Protein AF-A0A321LGH0-F1 (afdb_monomer)

Foldseek 3Di:
DDPVVVVVVVVVVVVVVCVVVVVCCLLVVLQVVQVVVCVVVVDDSPSNVVSNVVSVVVVVVVVVVVCVVVPPPD

Structure (mmCIF, N/CA/C/O backbone):
data_AF-A0A321LGH0-F1
#
_entry.id   AF-A0A321LGH0-F1
#
loop_
_atom_site.group_PDB
_atom_site.id
_atom_site.type_symbol
_atom_site.label_atom_id
_atom_site.label_alt_id
_atom_site.label_comp_id
_atom_site.label_asym_id
_atom_site.label_entity_id
_atom_site.label_seq_id
_atom_site.pdbx_PDB_ins_code
_atom_site.Cartn_x
_atom_site.Cartn_y
_atom_site.Cartn_z
_atom_site.occupancy
_atom_site.B_iso_or_equiv
_atom_site.auth_seq_id
_atom_site.auth_comp_id
_atom_site.auth_asym_id
_atom_site.auth_atom_id
_atom_site.pdbx_PDB_model_num
ATOM 1 N N . MET A 1 1 ? 27.628 11.951 -25.984 1.00 55.78 1 MET A N 1
ATOM 2 C CA . MET A 1 1 ? 26.643 11.649 -24.930 1.00 55.78 1 MET A CA 1
ATOM 3 C C . MET A 1 1 ? 25.275 1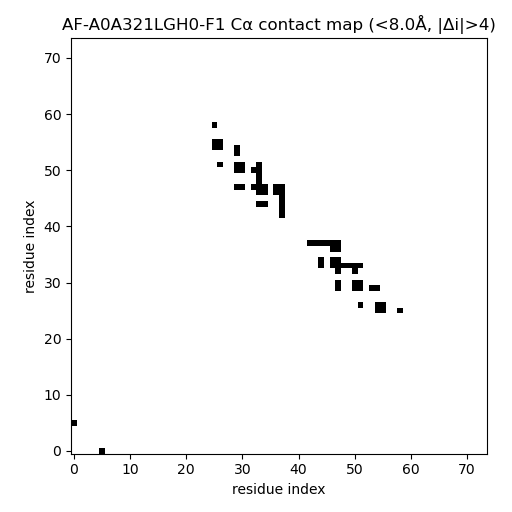1.892 -25.531 1.00 55.78 1 MET A C 1
ATOM 5 O O . MET A 1 1 ? 24.890 13.040 -25.725 1.00 55.78 1 MET A O 1
ATOM 9 N N . GLY A 1 2 ? 24.660 10.832 -26.052 1.00 65.06 2 GLY A N 1
ATOM 10 C CA . GLY A 1 2 ? 23.436 10.934 -26.852 1.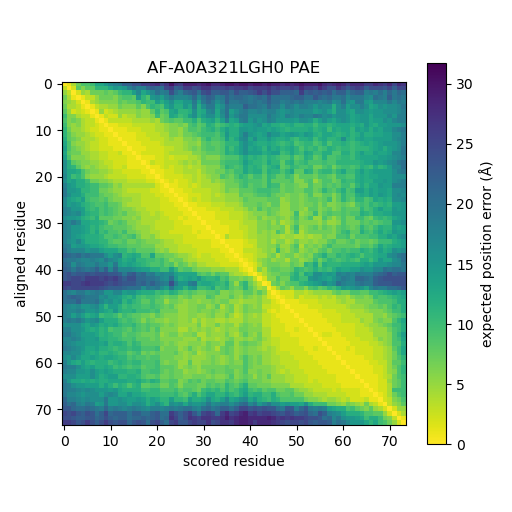00 65.06 2 GLY A CA 1
ATOM 11 C C . GLY A 1 2 ? 22.204 10.958 -25.952 1.00 65.06 2 GLY A C 1
ATOM 12 O O . GLY A 1 2 ? 22.161 10.205 -24.989 1.00 65.06 2 GLY A O 1
ATOM 13 N N . LYS A 1 3 ? 21.189 11.772 -26.282 1.00 66.56 3 LYS A N 1
ATOM 14 C CA . LYS A 1 3 ? 19.903 11.878 -25.552 1.00 66.56 3 LYS A CA 1
ATOM 15 C C . LYS A 1 3 ? 19.330 10.526 -25.077 1.00 66.56 3 LYS A C 1
ATOM 17 O O . LYS A 1 3 ? 18.803 10.438 -23.978 1.00 66.56 3 LYS A O 1
ATOM 22 N N . ALA A 1 4 ? 19.493 9.470 -25.878 1.00 67.00 4 ALA A N 1
ATOM 23 C CA . ALA A 1 4 ? 19.021 8.122 -25.560 1.00 67.00 4 ALA A CA 1
ATOM 24 C C . ALA A 1 4 ? 19.678 7.488 -24.311 1.00 67.00 4 ALA A C 1
ATOM 26 O O . ALA A 1 4 ? 19.040 6.679 -23.637 1.00 67.00 4 ALA A O 1
ATOM 27 N N . GLU A 1 5 ? 20.929 7.834 -23.989 1.00 68.56 5 GLU A N 1
ATOM 28 C CA . GLU A 1 5 ? 21.634 7.339 -22.796 1.00 68.56 5 GLU A CA 1
ATOM 29 C C . GLU A 1 5 ? 21.129 8.031 -21.519 1.00 68.56 5 GLU A C 1
ATOM 31 O O . GLU A 1 5 ? 20.897 7.361 -20.509 1.00 68.56 5 GLU A O 1
ATOM 36 N N . ASP A 1 6 ? 20.881 9.344 -21.586 1.00 75.75 6 ASP A N 1
ATOM 37 C CA . ASP A 1 6 ? 20.311 10.126 -20.479 1.00 75.75 6 ASP A CA 1
ATOM 38 C C . ASP A 1 6 ? 18.875 9.691 -20.167 1.00 75.75 6 ASP A C 1
ATOM 40 O O . ASP A 1 6 ? 18.540 9.463 -19.003 1.00 75.75 6 ASP A O 1
ATOM 44 N N . ASP A 1 7 ? 18.046 9.471 -21.192 1.00 78.19 7 ASP A N 1
ATOM 45 C CA . ASP A 1 7 ? 16.671 8.988 -21.020 1.00 78.19 7 ASP A CA 1
ATOM 46 C C . ASP A 1 7 ? 16.640 7.593 -20.372 1.00 78.19 7 ASP A C 1
ATOM 48 O O . ASP A 1 7 ? 15.812 7.308 -19.500 1.00 78.19 7 ASP A O 1
ATOM 52 N N . ALA A 1 8 ? 17.563 6.706 -20.759 1.00 76.69 8 ALA A N 1
ATOM 53 C CA . ALA A 1 8 ? 17.691 5.384 -20.154 1.00 76.69 8 ALA A CA 1
ATOM 54 C C . ALA A 1 8 ? 18.151 5.462 -18.686 1.00 76.69 8 ALA A C 1
ATOM 56 O O . ALA A 1 8 ? 17.656 4.701 -17.848 1.00 76.69 8 ALA A O 1
ATOM 57 N N . SER A 1 9 ? 19.063 6.382 -18.362 1.00 83.12 9 SER A N 1
ATOM 58 C CA . SER A 1 9 ? 19.535 6.624 -16.993 1.00 83.12 9 SER A CA 1
ATOM 59 C C . SER A 1 9 ? 18.430 7.212 -16.107 1.00 83.12 9 SER A C 1
ATOM 61 O O . SER A 1 9 ? 18.175 6.714 -15.007 1.00 83.12 9 SER A O 1
ATOM 63 N N . TRP A 1 10 ? 17.680 8.188 -16.624 1.00 81.94 10 TRP A N 1
ATOM 64 C CA . TRP A 1 10 ? 16.547 8.806 -15.935 1.00 81.94 10 TRP A CA 1
ATOM 65 C C . TRP A 1 10 ? 15.421 7.806 -15.651 1.00 81.94 10 TRP A C 1
ATOM 67 O O . TRP A 1 10 ? 14.895 7.750 -14.538 1.00 81.94 10 TRP A O 1
ATOM 77 N N . ARG A 1 11 ? 15.092 6.936 -16.615 1.00 82.75 11 ARG A N 1
ATOM 78 C CA . ARG A 1 11 ? 14.101 5.864 -16.411 1.00 82.75 11 ARG A CA 1
ATOM 79 C C . ARG A 1 11 ? 14.542 4.865 -15.341 1.00 82.75 11 ARG A C 1
ATOM 81 O O . ARG A 1 11 ? 13.708 4.430 -14.550 1.00 82.75 11 ARG A O 1
ATOM 88 N N . LYS A 1 12 ? 15.834 4.526 -15.277 1.00 82.50 12 LYS A N 1
ATOM 89 C CA . LYS A 1 12 ? 16.387 3.670 -14.212 1.00 82.50 12 LYS A CA 1
ATOM 90 C C . LYS A 1 1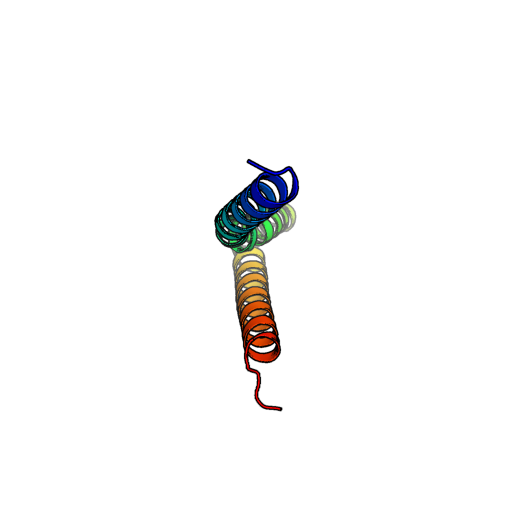2 ? 16.315 4.348 -12.842 1.00 82.50 12 LYS A C 1
ATOM 92 O O . LYS A 1 12 ? 15.937 3.688 -11.877 1.00 82.50 12 LYS A O 1
ATOM 97 N N . ALA A 1 13 ? 16.615 5.644 -12.764 1.00 83.50 13 ALA A N 1
ATOM 98 C CA . ALA A 1 13 ? 16.508 6.422 -11.530 1.00 83.50 13 ALA A CA 1
ATOM 99 C C . ALA A 1 13 ? 15.054 6.533 -11.037 1.00 83.50 13 ALA A C 1
ATOM 101 O O . ALA A 1 13 ? 14.778 6.351 -9.855 1.00 83.50 13 ALA A O 1
ATOM 102 N N . LEU A 1 14 ? 14.095 6.753 -11.939 1.00 84.62 14 LEU A N 1
ATOM 103 C CA . LEU A 1 14 ? 12.675 6.751 -11.581 1.00 84.62 14 LEU A CA 1
ATOM 104 C C . LEU A 1 14 ? 12.192 5.370 -11.128 1.00 84.62 14 LEU A C 1
ATOM 106 O O . LEU A 1 14 ? 11.414 5.278 -10.181 1.00 84.62 14 LEU A O 1
ATOM 110 N N . ALA A 1 15 ? 12.663 4.295 -11.764 1.00 80.00 15 ALA A N 1
ATOM 111 C CA . ALA A 1 15 ? 12.322 2.935 -11.359 1.00 80.00 15 ALA A CA 1
ATOM 112 C C . ALA A 1 15 ? 12.869 2.592 -9.963 1.00 80.00 15 ALA A C 1
ATOM 114 O O . ALA A 1 15 ? 12.151 1.990 -9.166 1.00 80.00 15 ALA A O 1
ATOM 115 N N . SER A 1 16 ? 14.101 2.997 -9.638 1.00 78.44 16 SER A N 1
ATOM 116 C CA . SER A 1 16 ? 14.692 2.756 -8.315 1.00 78.44 16 SER A CA 1
ATOM 117 C C . SER A 1 16 ? 14.016 3.577 -7.220 1.00 78.44 16 SER A C 1
ATOM 119 O O . SER A 1 16 ? 13.724 3.035 -6.155 1.00 78.44 16 SER A O 1
ATOM 121 N N . VAL A 1 17 ? 13.690 4.843 -7.490 1.00 83.75 17 VAL A N 1
ATOM 122 C CA . VAL A 1 17 ? 12.908 5.685 -6.573 1.00 83.75 17 VAL A CA 1
ATOM 123 C C . VAL A 1 17 ? 11.501 5.115 -6.387 1.00 83.75 17 VAL A C 1
ATOM 125 O O . VAL A 1 17 ? 11.031 5.013 -5.257 1.00 83.75 17 VAL A O 1
ATOM 128 N N . GLY A 1 18 ? 10.849 4.673 -7.465 1.00 80.44 18 GLY A N 1
ATOM 129 C CA . GLY A 1 18 ? 9.540 4.022 -7.407 1.00 80.44 18 GLY A CA 1
ATOM 130 C C . GLY A 1 18 ? 9.553 2.757 -6.548 1.00 80.44 18 GLY A C 1
ATOM 131 O O . GLY A 1 18 ? 8.686 2.592 -5.697 1.00 80.44 18 GLY A O 1
ATOM 132 N N . LEU A 1 19 ? 10.573 1.907 -6.696 1.00 77.38 19 LEU A N 1
ATOM 133 C CA . LEU A 1 19 ? 10.777 0.717 -5.860 1.00 77.38 19 LEU A CA 1
ATOM 134 C C . LEU A 1 19 ? 11.053 1.067 -4.393 1.00 77.38 19 LEU A C 1
ATOM 136 O O . LEU A 1 19 ? 10.468 0.459 -3.496 1.00 77.38 19 LEU A O 1
ATOM 140 N N . ALA A 1 20 ? 11.904 2.064 -4.145 1.00 79.88 20 ALA A N 1
ATOM 141 C CA . ALA A 1 20 ? 12.218 2.530 -2.797 1.00 79.88 20 ALA A CA 1
ATOM 142 C C . ALA A 1 20 ? 10.985 3.107 -2.081 1.00 79.88 20 ALA A C 1
ATOM 144 O O . ALA A 1 20 ? 10.856 2.961 -0.867 1.00 79.88 20 ALA A O 1
ATOM 145 N N . LEU A 1 21 ? 10.063 3.723 -2.828 1.00 83.88 21 LEU A N 1
ATOM 146 C CA . LEU A 1 21 ? 8.804 4.259 -2.310 1.00 83.88 21 LEU A CA 1
ATOM 147 C C . LEU A 1 21 ? 7.674 3.222 -2.246 1.00 83.88 21 LEU A C 1
ATOM 149 O O . LEU A 1 21 ? 6.765 3.373 -1.427 1.00 83.88 21 LEU A O 1
ATOM 153 N N . ALA A 1 22 ? 7.720 2.160 -3.051 1.00 76.75 22 ALA A N 1
ATOM 154 C CA . ALA A 1 22 ? 6.689 1.123 -3.081 1.00 76.75 22 ALA A CA 1
ATOM 155 C C . ALA A 1 22 ? 6.585 0.364 -1.748 1.00 76.75 22 ALA A C 1
ATOM 157 O O . ALA A 1 22 ? 5.488 0.161 -1.234 1.00 76.75 22 ALA A O 1
ATOM 158 N N . ILE A 1 23 ? 7.719 -0.004 -1.141 1.00 75.19 23 ILE A N 1
ATOM 159 C CA . ILE A 1 23 ? 7.721 -0.798 0.100 1.00 75.19 23 ILE A CA 1
ATOM 160 C C . ILE A 1 23 ? 7.124 -0.010 1.285 1.00 75.19 23 ILE A C 1
ATOM 162 O O . ILE A 1 23 ? 6.214 -0.527 1.938 1.00 75.19 23 ILE A O 1
ATOM 166 N N . PRO A 1 24 ? 7.540 1.245 1.563 1.00 79.88 24 PRO A N 1
ATOM 167 C CA . PRO A 1 24 ? 6.920 2.042 2.617 1.00 79.88 24 PRO A CA 1
ATOM 168 C C . PRO A 1 24 ? 5.440 2.320 2.354 1.00 79.88 24 PRO A C 1
ATOM 170 O O . PRO A 1 24 ? 4.640 2.270 3.286 1.00 79.88 24 PRO A O 1
ATOM 173 N N . THR A 1 25 ? 5.049 2.590 1.104 1.00 80.12 25 THR A N 1
ATOM 174 C CA . THR A 1 25 ? 3.648 2.906 0.769 1.00 80.12 25 THR A CA 1
ATOM 175 C C . THR A 1 25 ? 2.725 1.699 0.912 1.00 80.12 25 THR A C 1
ATOM 177 O O . THR A 1 25 ? 1.612 1.859 1.415 1.00 80.12 25 THR A O 1
ATOM 180 N N . MET A 1 26 ? 3.196 0.490 0.590 1.00 75.38 26 MET A N 1
ATOM 181 C CA . MET A 1 26 ? 2.454 -0.761 0.797 1.00 75.38 26 MET A CA 1
ATOM 182 C C . MET A 1 26 ? 2.117 -1.044 2.267 1.00 75.38 26 MET A C 1
ATOM 184 O O . MET A 1 26 ? 1.172 -1.781 2.530 1.00 75.38 26 MET A O 1
ATOM 188 N N . ILE A 1 27 ? 2.846 -0.459 3.221 1.00 79.75 27 ILE A N 1
ATOM 189 C CA . ILE A 1 27 ? 2.577 -0.604 4.660 1.00 79.75 27 ILE A CA 1
ATOM 190 C C . ILE A 1 27 ? 1.848 0.632 5.195 1.00 79.75 27 ILE A C 1
ATOM 192 O O . ILE A 1 27 ? 0.837 0.512 5.888 1.00 79.75 27 ILE A O 1
ATOM 196 N N . ALA A 1 28 ? 2.331 1.827 4.855 1.00 83.19 28 ALA A N 1
ATOM 197 C CA . ALA A 1 28 ? 1.821 3.087 5.382 1.00 83.19 28 ALA A CA 1
ATOM 198 C C . ALA A 1 28 ? 0.365 3.353 4.975 1.00 83.19 28 ALA A C 1
ATOM 200 O O . ALA A 1 28 ? -0.423 3.797 5.806 1.00 83.19 28 ALA A O 1
ATOM 201 N N . VAL A 1 29 ? -0.013 3.057 3.727 1.00 83.62 29 VAL A N 1
ATOM 202 C CA . VAL A 1 29 ? -1.377 3.290 3.225 1.00 83.62 29 VAL A CA 1
ATOM 203 C C . VAL A 1 29 ? -2.410 2.406 3.942 1.00 83.62 29 VAL A C 1
ATOM 205 O O . VAL A 1 29 ? -3.339 2.962 4.532 1.00 83.62 29 VAL A O 1
ATOM 208 N N . PRO A 1 30 ? -2.273 1.065 3.977 1.00 81.25 30 PRO A N 1
ATOM 209 C CA . PRO A 1 30 ? -3.215 0.222 4.713 1.00 81.25 30 PRO A CA 1
ATOM 210 C C . PRO A 1 30 ? -3.187 0.469 6.226 1.00 81.25 30 PRO A C 1
ATOM 212 O O . PRO A 1 30 ? -4.243 0.427 6.853 1.00 81.25 30 PRO A O 1
ATOM 215 N N . ALA A 1 31 ? -2.030 0.796 6.814 1.00 81.19 31 ALA A N 1
ATOM 216 C CA . ALA A 1 31 ? -1.947 1.164 8.228 1.00 81.19 31 ALA A CA 1
ATOM 217 C C . ALA A 1 31 ? -2.728 2.452 8.543 1.00 81.19 31 ALA A C 1
ATOM 219 O O . ALA A 1 31 ? -3.468 2.494 9.525 1.00 81.19 31 ALA A O 1
ATOM 220 N N . LEU A 1 32 ? -2.608 3.489 7.704 1.00 84.81 32 LEU A N 1
ATOM 221 C CA . LEU A 1 32 ? -3.350 4.745 7.861 1.00 84.81 32 LEU A CA 1
ATOM 222 C C . LEU A 1 32 ? -4.859 4.541 7.701 1.00 84.81 32 LEU A C 1
ATOM 224 O O . LEU A 1 32 ? -5.634 5.065 8.503 1.00 84.81 32 LEU A O 1
ATOM 228 N N . ILE A 1 33 ? -5.278 3.764 6.698 1.00 83.38 33 ILE A N 1
ATOM 229 C CA . ILE A 1 33 ? -6.694 3.442 6.462 1.00 83.38 33 ILE A CA 1
ATOM 230 C C . ILE A 1 33 ? -7.258 2.642 7.639 1.00 83.38 33 ILE A C 1
ATOM 232 O O . ILE A 1 33 ? -8.305 2.998 8.183 1.00 83.38 33 ILE A O 1
ATOM 236 N N . GLY A 1 34 ? -6.543 1.605 8.074 1.00 78.62 34 GLY A N 1
ATOM 237 C CA . GLY A 1 34 ? -6.944 0.770 9.198 1.00 78.62 34 GLY A CA 1
ATOM 238 C C . GLY A 1 34 ? -7.027 1.545 10.511 1.00 78.62 34 GLY A C 1
ATOM 239 O O . GLY A 1 34 ? -8.027 1.437 11.214 1.00 78.62 34 GLY A O 1
ATOM 240 N N . TRP A 1 35 ? -6.050 2.414 10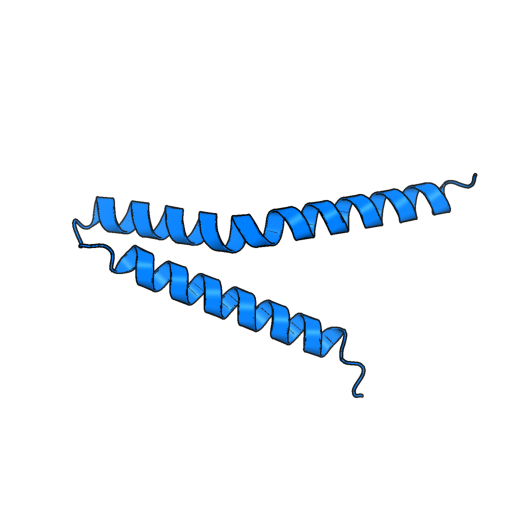.790 1.00 79.25 35 TRP A N 1
ATOM 241 C CA . TRP A 1 35 ? -6.075 3.292 11.963 1.00 79.25 35 TRP A CA 1
ATOM 242 C C . TRP A 1 35 ? -7.233 4.297 11.927 1.00 79.25 35 TRP A C 1
ATOM 244 O O . TRP A 1 35 ? -7.893 4.519 12.944 1.00 79.25 35 TRP A O 1
ATOM 254 N N . TYR A 1 36 ? -7.517 4.894 10.764 1.00 82.12 36 TYR A N 1
ATOM 255 C CA . TYR A 1 36 ? -8.643 5.818 10.614 1.00 82.12 36 TYR A CA 1
ATOM 256 C C . TYR A 1 36 ? -9.991 5.115 10.830 1.00 82.12 36 TYR A C 1
ATOM 258 O O . TYR A 1 36 ? -10.872 5.663 11.498 1.00 82.1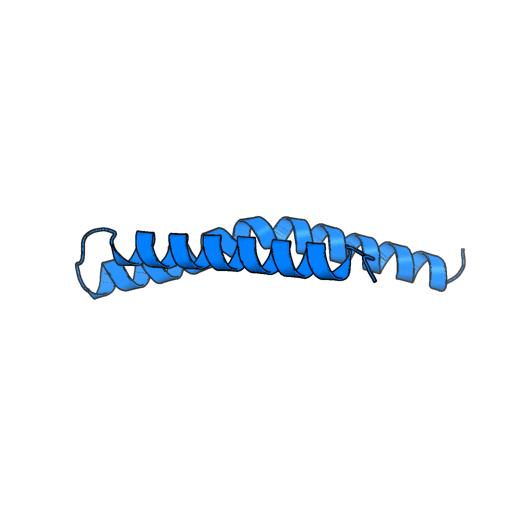2 36 TYR A O 1
ATOM 266 N N . MET A 1 37 ? -10.146 3.893 10.311 1.00 77.62 37 MET A N 1
ATOM 267 C CA . MET A 1 37 ? -11.344 3.080 10.526 1.00 77.62 37 MET A CA 1
ATOM 268 C C . MET A 1 37 ? -11.492 2.659 11.990 1.00 77.62 37 MET A C 1
ATOM 270 O O . MET A 1 37 ? -12.563 2.866 12.559 1.00 77.62 37 MET A O 1
ATOM 274 N N . ASP A 1 38 ? -10.430 2.166 12.632 1.00 77.38 38 ASP A N 1
ATOM 275 C CA . ASP A 1 38 ? -10.470 1.790 14.053 1.00 77.38 38 ASP A CA 1
ATOM 276 C C . ASP A 1 38 ? -10.837 2.989 14.943 1.00 77.38 38 ASP A C 1
ATOM 278 O O . ASP A 1 38 ? -11.685 2.878 15.830 1.00 77.38 38 ASP A O 1
ATOM 282 N N . LYS A 1 39 ? -10.308 4.185 14.642 1.00 76.94 39 LYS A N 1
ATOM 283 C CA . LYS A 1 39 ? -10.657 5.418 15.366 1.00 76.94 39 LYS A CA 1
ATOM 284 C C . LYS A 1 39 ? -12.114 5.844 15.165 1.00 76.94 39 LYS A C 1
ATOM 286 O O . LYS A 1 39 ? -12.691 6.462 16.058 1.00 76.94 39 LYS A O 1
ATOM 291 N N . ARG A 1 40 ? -12.712 5.540 14.009 1.00 78.56 40 ARG A N 1
ATOM 292 C CA . ARG A 1 40 ? -14.098 5.918 13.691 1.00 78.56 40 ARG A CA 1
ATOM 293 C C . ARG A 1 40 ? -15.132 4.937 14.243 1.00 78.56 40 ARG A C 1
ATOM 295 O O . ARG A 1 40 ? -16.220 5.375 14.601 1.00 78.56 40 ARG A O 1
ATOM 302 N N . TYR A 1 41 ? -14.799 3.650 14.326 1.00 78.81 41 TYR A N 1
ATOM 303 C CA . TYR A 1 41 ? -15.703 2.608 14.824 1.00 78.81 41 TYR A CA 1
ATOM 304 C C . TYR A 1 41 ? -15.469 2.236 16.295 1.00 78.81 41 TYR A C 1
ATOM 306 O O . TYR A 1 41 ? -16.244 1.462 16.851 1.00 78.81 41 TYR A O 1
ATOM 314 N N . GLY A 1 42 ? -14.434 2.789 16.943 1.00 73.19 42 GLY A N 1
ATOM 315 C CA . GLY A 1 42 ? -14.122 2.517 18.351 1.00 73.19 42 GLY A CA 1
ATOM 316 C C . GLY A 1 42 ? -13.676 1.075 18.609 1.00 73.19 42 GLY A C 1
ATOM 317 O O . GLY A 1 42 ? -13.620 0.635 19.756 1.00 73.19 42 GLY A O 1
ATOM 318 N N . THR A 1 43 ? -13.377 0.327 17.549 1.00 66.69 43 THR A N 1
ATOM 319 C CA . THR A 1 43 ? -12.874 -1.038 17.621 1.00 66.69 43 THR A CA 1
ATOM 320 C C . THR A 1 43 ? -11.398 -1.012 18.012 1.00 66.69 43 THR A C 1
ATOM 322 O O . THR A 1 43 ? -10.610 -0.240 17.467 1.00 66.69 43 THR A O 1
ATOM 325 N N . SER A 1 44 ? -11.005 -1.870 18.965 1.00 64.12 44 SER A N 1
ATOM 326 C CA . SER A 1 44 ? -9.597 -2.265 19.182 1.00 64.12 44 SER A CA 1
ATOM 327 C C . SER A 1 44 ? -8.975 -2.713 17.845 1.00 64.12 44 SER A C 1
ATOM 329 O O . SER A 1 44 ? -9.763 -2.994 16.947 1.00 64.12 44 SER A O 1
ATOM 331 N N . PRO A 1 45 ? -7.633 -2.793 17.676 1.00 69.56 45 PRO A N 1
ATOM 332 C CA . PRO A 1 45 ? -6.929 -2.626 16.392 1.00 69.56 45 PRO A CA 1
ATOM 333 C C . PRO A 1 45 ? -7.140 -3.789 15.402 1.00 69.56 45 PRO A C 1
ATOM 335 O O . PRO A 1 45 ? -6.205 -4.473 14.998 1.00 69.56 45 PRO A O 1
ATOM 338 N N . VAL A 1 46 ? -8.387 -4.058 15.041 1.00 78.62 46 VAL A N 1
ATOM 339 C CA . VAL A 1 46 ? -8.854 -5.187 14.247 1.00 78.62 46 VAL A CA 1
ATOM 340 C C . VAL A 1 46 ? -8.850 -4.768 12.789 1.00 78.62 46 VAL A C 1
ATOM 342 O O . VAL A 1 46 ? -8.304 -5.498 11.963 1.00 78.62 46 VAL A O 1
ATOM 345 N N . TRP A 1 47 ? -9.366 -3.578 12.458 1.00 75.19 47 TRP A N 1
ATOM 346 C CA . TRP A 1 47 ? -9.324 -3.093 11.078 1.00 75.19 47 TRP A CA 1
ATOM 347 C C . TRP A 1 47 ? -7.897 -2.809 10.634 1.00 75.19 47 TRP A C 1
ATOM 349 O O . TRP A 1 47 ? -7.546 -3.135 9.502 1.00 75.19 47 TRP A O 1
ATOM 359 N N . LEU A 1 48 ? -7.046 -2.292 11.520 1.00 77.75 48 LEU A N 1
ATOM 360 C CA . LEU A 1 48 ? -5.619 -2.140 11.254 1.00 77.75 48 LEU A CA 1
ATOM 361 C C . LEU A 1 48 ? -4.953 -3.473 10.897 1.00 77.75 48 LEU A C 1
ATOM 363 O O . LEU A 1 48 ? -4.258 -3.546 9.884 1.00 77.75 48 LEU A O 1
ATOM 367 N N . ILE A 1 49 ? -5.197 -4.537 11.666 1.00 82.44 49 ILE A N 1
ATOM 368 C CA . ILE A 1 49 ? -4.638 -5.866 11.375 1.00 82.44 49 ILE A CA 1
ATOM 369 C C . ILE A 1 49 ? -5.183 -6.413 10.050 1.00 82.44 49 ILE A C 1
ATOM 371 O O . ILE A 1 49 ? -4.407 -6.901 9.231 1.00 82.44 49 ILE A O 1
ATOM 375 N N . VAL A 1 50 ? -6.490 -6.294 9.801 1.00 85.88 50 VAL A N 1
ATOM 376 C CA . VAL A 1 50 ? -7.118 -6.758 8.551 1.00 85.88 50 VAL A CA 1
ATOM 377 C C . VAL A 1 50 ? -6.517 -6.052 7.335 1.00 85.88 50 VAL A C 1
ATOM 379 O O . VAL A 1 50 ? -6.141 -6.712 6.365 1.00 85.88 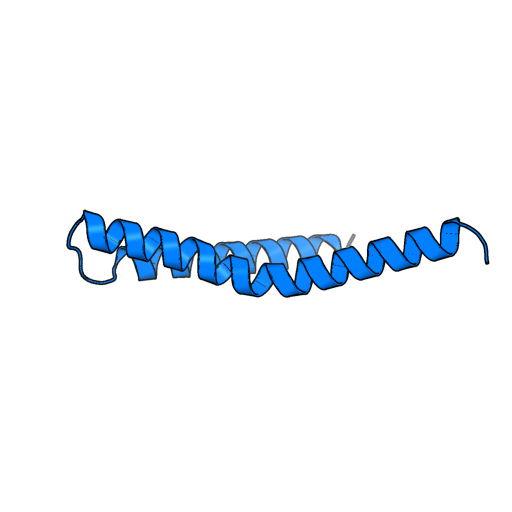50 VAL A O 1
ATOM 382 N N . TRP A 1 51 ? -6.368 -4.728 7.389 1.00 82.19 51 TRP A N 1
ATOM 383 C CA . TRP A 1 51 ? -5.791 -3.956 6.288 1.00 82.19 51 TRP A CA 1
ATOM 384 C C . TRP A 1 51 ? -4.297 -4.218 6.100 1.00 82.19 51 TRP A C 1
ATOM 386 O O . TRP A 1 51 ? -3.841 -4.282 4.959 1.00 82.19 51 TRP A O 1
ATOM 396 N N . LEU A 1 52 ? -3.538 -4.435 7.177 1.00 84.31 52 LEU A N 1
ATOM 397 C CA . LEU A 1 52 ? -2.136 -4.846 7.073 1.00 84.31 52 LEU A CA 1
ATOM 398 C C . LEU A 1 52 ? -1.986 -6.230 6.438 1.00 84.31 52 LEU A C 1
ATOM 400 O O . LEU A 1 52 ? -1.131 -6.405 5.571 1.00 84.31 52 LEU A O 1
ATOM 404 N N . ILE A 1 53 ? -2.829 -7.196 6.813 1.00 88.62 53 ILE A N 1
ATOM 405 C CA . ILE A 1 53 ? -2.844 -8.523 6.183 1.00 88.62 53 ILE A CA 1
ATOM 406 C C . ILE A 1 53 ? -3.208 -8.391 4.701 1.00 88.62 53 ILE A C 1
ATOM 408 O O . ILE A 1 53 ? -2.523 -8.961 3.855 1.00 88.62 53 ILE A O 1
ATOM 412 N N . ALA A 1 54 ? -4.226 -7.599 4.359 1.00 86.25 54 ALA A N 1
ATOM 413 C CA . ALA A 1 54 ? -4.600 -7.353 2.966 1.00 86.25 54 ALA A CA 1
ATOM 414 C C . ALA A 1 54 ? -3.471 -6.682 2.158 1.00 86.25 54 ALA A C 1
ATOM 416 O O . ALA A 1 54 ? -3.225 -7.061 1.009 1.00 86.25 54 ALA A O 1
ATOM 417 N N . GLY A 1 55 ? -2.753 -5.726 2.758 1.00 83.19 55 GLY A N 1
ATOM 418 C CA . GLY A 1 55 ? -1.575 -5.089 2.164 1.00 83.19 55 GLY A CA 1
ATOM 419 C C . GLY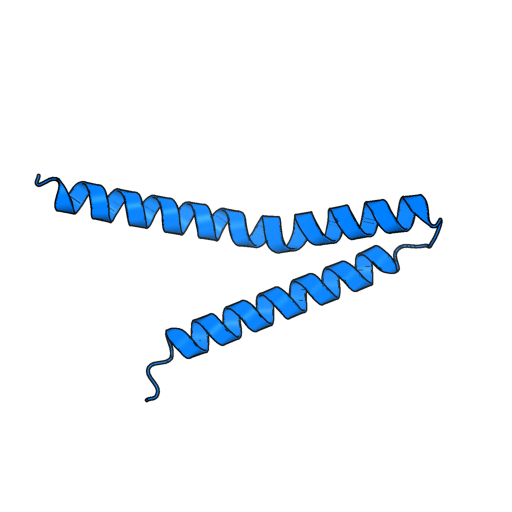 A 1 55 ? -0.436 -6.080 1.931 1.00 83.19 55 GLY A C 1
ATOM 420 O O . GLY A 1 55 ? 0.133 -6.118 0.841 1.00 83.19 55 GLY A O 1
ATOM 421 N N . LEU A 1 56 ? -0.164 -6.950 2.906 1.00 86.56 56 LEU A N 1
ATOM 422 C CA . LEU A 1 56 ? 0.848 -8.000 2.796 1.00 86.56 56 LEU A CA 1
ATOM 423 C C . LEU A 1 56 ? 0.499 -9.027 1.710 1.00 86.56 56 LEU A C 1
ATOM 425 O O . LEU A 1 56 ? 1.361 -9.394 0.914 1.00 86.56 56 LEU A O 1
ATOM 429 N N . VAL A 1 57 ? -0.763 -9.460 1.643 1.00 90.06 57 VAL A N 1
ATOM 430 C CA . VAL A 1 57 ? -1.249 -10.376 0.597 1.00 90.06 57 VAL A CA 1
ATOM 431 C C . VAL A 1 57 ? -1.151 -9.721 -0.779 1.00 90.06 57 VAL A C 1
ATOM 433 O O . VAL A 1 57 ? -0.705 -10.364 -1.727 1.00 90.06 57 VAL A O 1
ATOM 436 N N . SER A 1 58 ? -1.506 -8.439 -0.892 1.00 85.81 58 SER A N 1
ATOM 437 C CA . SER A 1 58 ? -1.382 -7.693 -2.148 1.00 85.81 58 SER A CA 1
ATOM 438 C C . SER A 1 58 ? 0.075 -7.574 -2.583 1.00 85.81 58 SER A C 1
ATOM 440 O O . SER A 1 58 ? 0.378 -7.859 -3.736 1.00 85.81 58 SER A O 1
ATOM 442 N N . ALA A 1 59 ? 0.990 -7.249 -1.664 1.00 82.88 59 ALA A N 1
ATOM 443 C CA . ALA A 1 59 ? 2.423 -7.198 -1.944 1.00 82.88 59 ALA A CA 1
ATOM 444 C C . ALA A 1 59 ? 2.968 -8.568 -2.380 1.00 82.88 59 ALA A C 1
ATOM 446 O O . ALA A 1 59 ? 3.693 -8.661 -3.368 1.00 82.88 59 ALA A O 1
ATOM 447 N N . ALA A 1 60 ? 2.575 -9.647 -1.697 1.00 86.00 60 ALA A N 1
ATOM 448 C CA . ALA A 1 60 ? 2.954 -11.006 -2.074 1.00 86.00 60 ALA A CA 1
ATOM 449 C C . ALA A 1 60 ? 2.415 -11.389 -3.462 1.00 86.00 60 ALA A C 1
ATOM 451 O O . ALA A 1 60 ? 3.130 -12.006 -4.252 1.00 86.00 60 ALA A O 1
ATOM 452 N N . PHE A 1 61 ? 1.182 -10.996 -3.787 1.00 88.50 61 PHE A N 1
ATOM 453 C CA . PHE A 1 61 ? 0.586 -11.231 -5.100 1.00 88.50 61 PHE A CA 1
ATOM 454 C C . PHE A 1 61 ? 1.273 -10.422 -6.204 1.00 88.50 61 PHE A C 1
ATOM 456 O O . PHE A 1 61 ? 1.475 -10.935 -7.304 1.00 88.50 61 PHE A O 1
ATOM 463 N N . ASP A 1 62 ? 1.674 -9.187 -5.910 1.00 84.06 62 ASP A N 1
ATOM 464 C CA . ASP A 1 62 ? 2.380 -8.321 -6.852 1.00 84.06 62 ASP A CA 1
ATOM 465 C C . ASP A 1 62 ? 3.791 -8.857 -7.125 1.00 84.06 62 ASP A C 1
ATOM 467 O O . ASP A 1 62 ? 4.190 -9.008 -8.279 1.00 84.06 62 ASP A O 1
ATOM 471 N N . VAL A 1 63 ? 4.505 -9.296 -6.081 1.00 83.88 63 VAL A N 1
ATOM 472 C CA . VAL A 1 63 ? 5.783 -10.014 -6.215 1.00 83.88 63 VAL A CA 1
ATOM 473 C C . VAL A 1 63 ? 5.601 -11.320 -6.991 1.00 83.88 63 VAL A C 1
ATOM 475 O O . VAL A 1 63 ? 6.417 -11.622 -7.859 1.00 83.88 63 VAL A O 1
ATOM 478 N N . TYR A 1 64 ? 4.528 -12.078 -6.747 1.00 84.00 64 TYR A N 1
ATOM 479 C CA . TYR A 1 64 ? 4.225 -13.304 -7.491 1.00 84.00 64 TYR A CA 1
ATOM 480 C C . TYR A 1 64 ? 3.953 -13.024 -8.976 1.00 84.00 64 TYR A C 1
ATOM 482 O O . TYR A 1 64 ? 4.479 -13.723 -9.843 1.00 84.00 64 TYR A O 1
ATOM 490 N N . GLN A 1 65 ? 3.189 -11.979 -9.301 1.00 84.69 65 GLN A N 1
ATOM 491 C CA . GLN A 1 65 ? 2.975 -11.550 -10.684 1.00 84.69 65 GLN A CA 1
ATOM 492 C C . GLN A 1 65 ? 4.262 -11.060 -11.338 1.00 84.69 65 GLN A 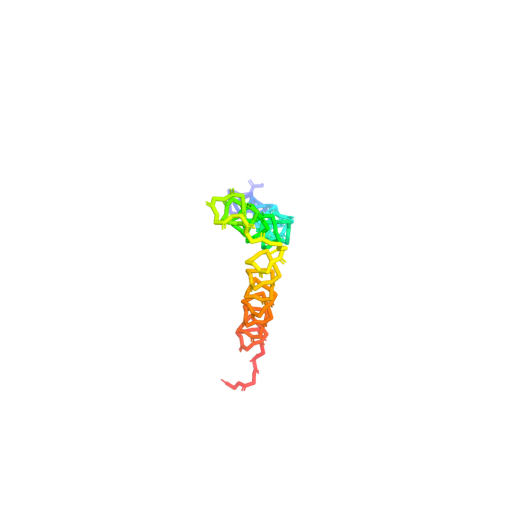C 1
ATOM 494 O O . GLN A 1 65 ? 4.519 -11.380 -12.499 1.00 84.69 65 GLN A O 1
ATOM 499 N N . LEU A 1 66 ? 5.076 -10.303 -10.608 1.00 80.44 66 LEU A N 1
ATOM 500 C CA . LEU A 1 66 ? 6.352 -9.792 -11.081 1.00 80.44 66 LEU A CA 1
ATOM 501 C C . LEU A 1 66 ? 7.314 -10.948 -11.365 1.00 80.44 66 LEU A C 1
ATOM 503 O O . LEU A 1 66 ? 7.929 -10.997 -12.426 1.00 80.44 66 LEU A O 1
ATOM 507 N N . MET A 1 67 ? 7.357 -11.938 -10.476 1.00 77.94 67 MET A N 1
ATOM 508 C CA . MET A 1 67 ? 8.121 -13.169 -10.648 1.00 77.94 67 MET A CA 1
ATOM 509 C C . MET A 1 67 ? 7.567 -14.040 -11.778 1.00 77.94 67 MET A C 1
ATOM 511 O O . MET A 1 67 ? 8.349 -14.671 -12.472 1.00 77.94 67 MET A O 1
ATOM 515 N N . LYS A 1 68 ? 6.255 -14.038 -12.038 1.00 78.12 68 LYS A N 1
ATOM 516 C CA . LYS A 1 68 ? 5.654 -14.697 -13.211 1.00 78.12 68 LYS A CA 1
ATOM 517 C C . LYS A 1 68 ? 5.959 -13.958 -14.521 1.00 78.12 68 LYS A C 1
ATOM 519 O O . LYS A 1 68 ? 6.064 -14.592 -15.561 1.00 78.12 68 LYS A O 1
ATOM 524 N N . ARG A 1 69 ? 6.101 -12.629 -14.483 1.00 73.44 69 ARG A N 1
ATOM 525 C CA . ARG A 1 69 ? 6.465 -11.797 -15.645 1.00 73.44 69 ARG A CA 1
ATOM 526 C C . ARG A 1 69 ? 7.961 -11.852 -15.962 1.00 73.44 69 ARG A C 1
ATOM 528 O O . ARG A 1 69 ? 8.316 -11.858 -17.134 1.00 73.44 69 ARG A O 1
ATOM 535 N N . PHE A 1 70 ? 8.823 -11.893 -14.944 1.00 71.69 70 PHE A N 1
ATOM 536 C CA . PHE A 1 70 ? 10.275 -12.070 -15.102 1.00 71.69 70 PHE A CA 1
ATOM 537 C C . PHE A 1 70 ? 10.691 -13.542 -15.201 1.00 71.69 70 PHE A C 1
ATOM 539 O O . PHE A 1 70 ? 11.748 -13.855 -15.741 1.00 71.69 70 PHE A O 1
ATOM 546 N N . GLY A 1 71 ? 9.847 -14.449 -14.711 1.00 56.09 71 GLY A N 1
ATOM 547 C CA . GLY A 1 71 ? 9.912 -15.888 -14.906 1.00 56.09 71 GLY A CA 1
ATOM 548 C C . GLY A 1 71 ? 9.531 -16.230 -16.333 1.00 56.09 71 GLY A C 1
ATOM 549 O O . GLY A 1 71 ? 8.410 -16.636 -16.622 1.00 56.09 71 GLY A O 1
ATOM 550 N N . G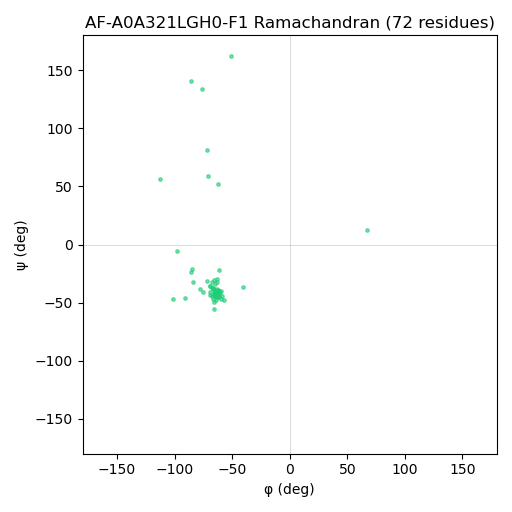LN A 1 72 ? 10.513 -16.077 -17.207 1.00 55.41 72 GLN A N 1
ATOM 551 C CA . GLN A 1 72 ? 10.588 -16.548 -18.582 1.00 55.41 72 GLN A CA 1
ATOM 552 C C . GLN A 1 72 ? 10.540 -18.094 -18.664 1.00 55.41 72 GLN A C 1
ATOM 554 O O . GLN A 1 72 ? 11.395 -18.726 -19.276 1.00 55.41 72 GLN A O 1
ATOM 559 N N . PHE A 1 73 ? 9.537 -18.719 -18.041 1.00 55.38 73 PHE A N 1
ATOM 560 C CA . PHE A 1 73 ? 9.166 -20.121 -18.241 1.00 55.38 73 PHE A CA 1
ATOM 561 C C . PHE A 1 73 ? 7.791 -20.207 -18.912 1.00 55.38 73 PHE A C 1
ATOM 563 O O . PHE A 1 73 ? 6.852 -20.795 -18.381 1.00 55.38 73 PHE A O 1
ATOM 570 N N . LYS A 1 74 ? 7.660 -19.562 -20.070 1.00 44.62 74 LYS A N 1
ATOM 571 C CA . LYS A 1 74 ? 7.554 -20.187 -21.400 1.00 44.62 74 LYS A CA 1
ATOM 572 C C . LYS A 1 74 ? 7.050 -19.151 -22.400 1.00 44.62 74 LYS A C 1
ATOM 574 O O . LYS A 1 74 ? 6.068 -18.452 -22.070 1.00 44.62 74 LYS A O 1
#

Solvent-accessible surface area (backbone atoms only — not comparable to full-atom values): 4035 Å² total; per-residue (Å²): 138,56,70,71,58,56,54,54,51,50,52,51,52,51,50,50,52,48,54,66,48,45,62,56,46,50,49,51,52,30,40,51,53,12,48,53,48,18,68,73,70,72,46,70,77,52,48,26,51,53,30,42,51,52,30,52,52,49,51,52,49,50,50,50,50,49,48,56,70,69,45,83,83,124

Sequence (74 aa):
MGKAEDDASWRKALASVGLALAIPTMIAVPALIGWYMDKRYGTSPVWLIVWLIAGLVSAAFDVYQLMKRFGQFK

Secondary structure (DSSP, 8-state):
--HHHHHHHHHHHHHHHHHHHHHHHHHHHHHHHHHHHHHHHT--SHHHHHHHHHHHHHHHHHHHHHHHHH----

pLDDT: mean 77.8, std 8.65, range [44.62, 90.06]

Radius of gyration: 18.04 Å; Cα contacts (8 Å, |Δi|>4): 35; chains: 1; bounding box: 42×32×46 Å

Mean predicted aligned error: 9.97 Å

Nearest PDB structures (foldseek):
  1m8l-assembly1_A  TM=3.624E-01  e=6.429E+00  unclassified